Protein AF-A0A3C0R442-F1 (afdb_monomer_lite)

pLDDT: mean 92.46, std 7.65, range [59.69, 98.5]

Sequence (51 aa):
IAKLVREIGGKNLEGPELCSEYSLGYYAFFFEDPDGNKLEICCRENPIVAE

Secondary structure (DSSP, 8-state):
-HHHHHHTT-EEEEEEEE-TTT-TTEEEEEEE-TT--EEEEEEESS-----

Structure (mmCIF, N/CA/C/O backbone):
data_AF-A0A3C0R442-F1
#
_entry.id   AF-A0A3C0R442-F1
#
loop_
_at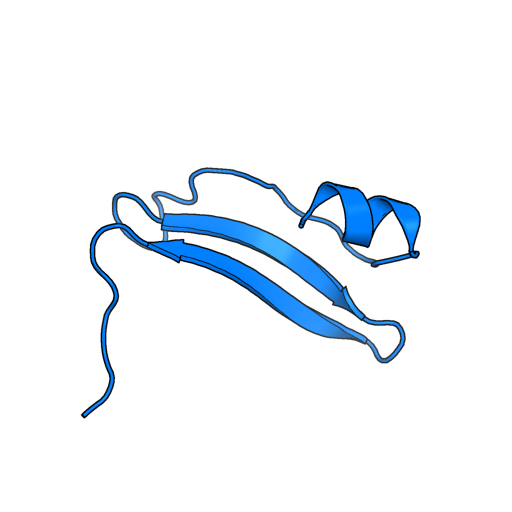om_site.group_PDB
_atom_site.id
_atom_site.type_symbol
_atom_site.label_atom_id
_atom_site.label_alt_id
_atom_site.label_comp_id
_atom_site.label_asym_id
_atom_site.label_entity_id
_atom_site.label_seq_id
_atom_site.pdbx_PDB_ins_code
_atom_site.Cartn_x
_atom_site.Cartn_y
_atom_site.Cartn_z
_atom_site.occupancy
_atom_site.B_iso_or_equiv
_atom_site.auth_seq_id
_atom_site.auth_comp_id
_atom_site.auth_asym_id
_atom_site.auth_atom_id
_atom_site.pdbx_PDB_model_num
ATOM 1 N N . ILE A 1 1 ? -4.546 6.066 -3.647 1.00 92.94 1 ILE A N 1
ATOM 2 C CA . ILE A 1 1 ? -4.942 4.942 -2.762 1.00 92.94 1 ILE A CA 1
ATOM 3 C C . ILE A 1 1 ? -4.279 5.052 -1.386 1.00 92.94 1 ILE A C 1
ATOM 5 O O . ILE A 1 1 ? -5.007 5.075 -0.409 1.00 92.94 1 ILE A O 1
ATOM 9 N N . ALA A 1 2 ? -2.956 5.242 -1.284 1.00 95.88 2 ALA A N 1
ATOM 10 C CA . ALA A 1 2 ? -2.259 5.393 0.008 1.00 95.88 2 ALA A CA 1
ATOM 11 C C . ALA A 1 2 ? -2.890 6.421 0.979 1.00 95.88 2 ALA A C 1
ATOM 13 O O . ALA A 1 2 ? -3.016 6.151 2.169 1.00 95.88 2 ALA A O 1
ATOM 14 N N . LYS A 1 3 ? -3.356 7.577 0.473 1.00 97.25 3 LYS A N 1
ATOM 15 C CA . LYS A 1 3 ? -4.095 8.568 1.282 1.00 97.25 3 LYS A CA 1
ATOM 16 C C . LYS A 1 3 ? -5.340 7.971 1.955 1.00 97.25 3 LYS A C 1
ATOM 18 O O . LYS A 1 3 ? -5.535 8.186 3.141 1.00 97.25 3 LYS A O 1
ATOM 23 N N . LEU A 1 4 ? -6.132 7.190 1.221 1.00 97.81 4 LEU A N 1
ATOM 24 C CA . LEU A 1 4 ? -7.329 6.546 1.762 1.00 97.81 4 LEU A CA 1
ATOM 25 C C . LEU A 1 4 ? -6.959 5.543 2.859 1.00 97.81 4 LEU A C 1
ATOM 27 O O . LEU A 1 4 ? -7.578 5.556 3.911 1.00 97.81 4 LEU A O 1
ATOM 31 N N . VAL A 1 5 ? -5.915 4.731 2.654 1.00 97.31 5 VAL A N 1
ATOM 32 C CA . VAL A 1 5 ? -5.444 3.760 3.663 1.00 97.31 5 VAL A CA 1
ATOM 33 C C . VAL A 1 5 ? -5.063 4.451 4.979 1.00 97.31 5 VAL A C 1
ATOM 35 O O . VAL A 1 5 ? -5.412 3.965 6.053 1.00 97.31 5 VAL A O 1
ATOM 38 N N . ARG A 1 6 ? -4.410 5.619 4.899 1.00 95.69 6 ARG A N 1
ATOM 39 C CA . ARG A 1 6 ? -4.094 6.461 6.068 1.00 95.69 6 ARG A CA 1
ATOM 40 C C . ARG A 1 6 ? -5.351 6.932 6.803 1.00 95.69 6 ARG A C 1
ATOM 42 O O . ARG A 1 6 ? -5.354 6.978 8.026 1.00 95.69 6 ARG A O 1
ATOM 49 N N . GLU A 1 7 ? -6.401 7.279 6.066 1.00 97.94 7 GLU A N 1
ATOM 50 C CA . GLU A 1 7 ? -7.655 7.803 6.620 1.00 97.94 7 GLU A CA 1
ATOM 51 C C . GLU A 1 7 ? -8.544 6.708 7.231 1.00 97.94 7 GLU A C 1
ATOM 53 O O . GLU A 1 7 ? -9.240 6.969 8.209 1.00 97.94 7 GLU A O 1
ATOM 58 N N . ILE A 1 8 ? -8.508 5.482 6.697 1.00 97.00 8 ILE A N 1
ATOM 59 C CA . ILE A 1 8 ? -9.373 4.370 7.139 1.00 97.00 8 ILE A CA 1
ATOM 60 C C . ILE A 1 8 ? -8.735 3.456 8.199 1.00 97.00 8 ILE A C 1
ATOM 62 O O . ILE A 1 8 ? -9.342 2.458 8.580 1.00 97.00 8 ILE A O 1
ATOM 66 N N . GLY A 1 9 ? -7.532 3.785 8.684 1.00 96.50 9 GLY A N 1
ATOM 67 C CA . GLY A 1 9 ? -6.901 3.089 9.812 1.00 96.50 9 GLY A CA 1
ATOM 68 C C . GLY A 1 9 ? -5.952 1.943 9.449 1.00 96.50 9 GLY A C 1
ATOM 69 O O . GLY A 1 9 ? -5.803 1.015 10.243 1.00 96.50 9 GLY A O 1
ATOM 70 N N . GLY A 1 10 ? -5.294 1.995 8.286 1.00 97.25 10 GLY A N 1
ATOM 71 C CA . GLY A 1 10 ? -4.164 1.102 8.010 1.00 97.25 10 GLY A CA 1
ATOM 72 C C . GLY A 1 10 ? -3.051 1.255 9.057 1.00 97.25 10 GLY A C 1
ATOM 73 O O . GLY A 1 10 ? -2.812 2.350 9.574 1.00 97.25 10 GLY A O 1
ATOM 74 N N . LYS A 1 11 ? -2.364 0.157 9.368 1.00 97.88 11 LYS A N 1
ATOM 75 C CA . LYS A 1 11 ? -1.298 0.090 10.381 1.00 97.88 11 LYS A CA 1
ATOM 76 C C . LYS A 1 11 ? 0.073 -0.022 9.713 1.00 97.88 11 LYS A C 1
ATOM 78 O O . LYS A 1 11 ? 0.144 -0.378 8.545 1.00 97.88 11 LYS A O 1
ATOM 83 N N . ASN A 1 12 ? 1.150 0.273 10.447 1.00 97.50 12 ASN A N 1
ATOM 84 C CA . ASN A 1 12 ? 2.540 0.069 9.998 1.00 97.50 12 ASN A CA 1
ATOM 85 C C . ASN A 1 12 ? 2.801 0.593 8.571 1.00 97.50 12 AS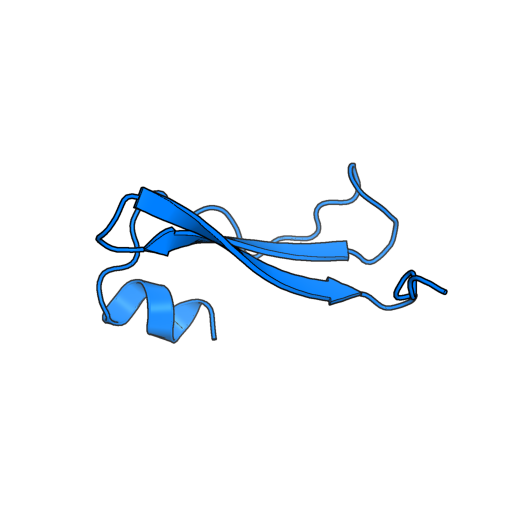N A C 1
ATOM 87 O O . ASN A 1 12 ? 3.169 -0.145 7.667 1.00 97.50 12 ASN A O 1
ATOM 91 N N . LEU A 1 13 ? 2.510 1.883 8.372 1.00 97.44 13 LEU A N 1
ATOM 92 C CA . LEU A 1 13 ? 2.498 2.527 7.059 1.00 97.44 13 LEU A CA 1
ATOM 93 C C . LEU A 1 13 ? 3.911 2.925 6.610 1.00 97.44 13 LEU A C 1
ATOM 95 O O . LEU A 1 13 ? 4.541 3.753 7.270 1.00 97.44 13 LEU A O 1
ATOM 99 N N . GLU A 1 14 ? 4.346 2.448 5.445 1.00 96.69 14 GLU A N 1
ATOM 100 C CA . GLU A 1 14 ? 5.655 2.748 4.843 1.00 96.69 14 GLU A CA 1
ATOM 101 C C . GLU A 1 14 ? 5.485 3.260 3.397 1.00 96.69 14 GLU A C 1
ATOM 103 O O . GLU A 1 14 ? 4.647 2.766 2.637 1.00 96.69 14 GLU A O 1
ATOM 108 N N . GLY A 1 15 ? 6.241 4.295 3.011 1.00 94.19 15 GLY A N 1
ATOM 109 C CA . GLY A 1 15 ? 6.077 4.998 1.730 1.00 94.19 15 GLY A CA 1
ATOM 110 C C . GLY A 1 15 ? 4.874 5.973 1.684 1.00 94.19 15 GLY A C 1
ATOM 111 O O . GLY A 1 15 ? 4.376 6.426 2.724 1.00 94.19 15 GLY A O 1
ATOM 112 N N . PRO A 1 16 ? 4.336 6.327 0.497 1.00 95.06 16 PRO A N 1
ATOM 113 C CA . PRO A 1 16 ? 4.665 5.774 -0.811 1.00 95.06 16 PRO A CA 1
ATOM 114 C C . PRO A 1 16 ? 5.982 6.332 -1.371 1.00 95.06 16 PRO A C 1
ATOM 116 O O . PRO A 1 16 ? 6.193 7.546 -1.355 1.00 95.06 16 PRO A O 1
ATOM 119 N N . GLU A 1 17 ? 6.845 5.467 -1.896 1.00 95.69 17 GLU A N 1
ATOM 120 C CA . GLU A 1 17 ? 8.175 5.848 -2.387 1.00 95.69 17 GLU A CA 1
ATOM 121 C C . GLU A 1 17 ? 8.663 4.975 -3.552 1.00 95.69 17 GLU A C 1
ATOM 123 O O . GLU A 1 17 ? 8.071 3.943 -3.867 1.00 95.69 17 GLU A O 1
ATOM 128 N N . LEU A 1 18 ? 9.729 5.426 -4.224 1.00 93.81 18 LEU A N 1
ATOM 129 C CA . LEU A 1 18 ? 10.446 4.632 -5.223 1.00 93.81 18 LEU A CA 1
ATOM 130 C C . LEU A 1 18 ? 11.402 3.675 -4.504 1.00 93.81 18 LEU A C 1
ATOM 132 O O . LEU A 1 18 ? 12.481 4.090 -4.087 1.00 93.81 18 LEU A O 1
ATOM 136 N N . CYS A 1 19 ? 11.035 2.400 -4.403 1.00 92.44 19 CYS A N 1
ATOM 137 C CA . CYS A 1 19 ? 11.864 1.380 -3.760 1.00 92.44 19 CYS A CA 1
ATOM 138 C C . CYS A 1 19 ? 12.797 0.738 -4.802 1.00 92.44 19 CYS A C 1
ATOM 140 O O . CYS A 1 19 ? 12.614 -0.399 -5.253 1.00 92.44 19 CYS A O 1
ATOM 142 N N . SER A 1 20 ? 13.781 1.529 -5.241 1.00 88.56 20 SER A N 1
ATOM 143 C CA . SER A 1 20 ? 14.769 1.156 -6.266 1.00 88.56 20 SER A CA 1
ATOM 144 C C . SER A 1 20 ? 15.611 -0.081 -5.923 1.00 88.56 20 SER A C 1
ATOM 146 O O . SER A 1 20 ? 16.179 -0.698 -6.822 1.00 88.56 20 SER A O 1
ATOM 148 N N . GLU A 1 21 ? 15.659 -0.472 -4.651 1.00 89.00 21 GLU A N 1
ATOM 149 C CA . GLU A 1 21 ? 16.300 -1.688 -4.160 1.00 89.00 21 GLU A CA 1
ATOM 150 C C . GLU A 1 21 ? 15.575 -2.978 -4.578 1.00 89.00 21 GLU A C 1
ATOM 152 O O . GLU A 1 21 ? 16.205 -4.032 -4.631 1.00 89.00 21 GLU A O 1
ATOM 157 N N . TYR A 1 22 ? 14.280 -2.909 -4.914 1.00 85.81 22 TYR A N 1
ATOM 158 C CA . TYR A 1 22 ? 13.511 -4.066 -5.387 1.00 85.81 22 TYR A CA 1
ATOM 159 C C . TYR A 1 22 ? 13.600 -4.225 -6.904 1.00 85.81 22 TYR A C 1
ATOM 161 O O . TYR A 1 22 ? 13.861 -5.315 -7.408 1.00 85.81 22 TYR A O 1
ATOM 169 N N . SER A 1 23 ? 13.340 -3.146 -7.648 1.00 86.69 23 SER A N 1
ATOM 170 C CA . SER A 1 23 ? 13.529 -3.072 -9.102 1.00 86.69 23 SER A CA 1
ATOM 171 C C . SER A 1 23 ? 13.406 -1.627 -9.596 1.00 86.69 23 SER A C 1
ATOM 173 O O . SER A 1 23 ? 12.835 -0.763 -8.927 1.00 86.69 23 SER A O 1
ATOM 175 N N . LEU A 1 24 ? 13.943 -1.351 -10.787 1.00 89.00 24 LEU A N 1
ATOM 176 C CA . LEU A 1 24 ? 13.864 -0.026 -11.397 1.00 89.00 24 LEU A CA 1
ATOM 177 C C . LEU A 1 24 ? 12.399 0.351 -11.683 1.00 89.00 24 LEU A C 1
ATOM 179 O O . LEU A 1 24 ? 11.657 -0.432 -12.275 1.00 89.00 24 LEU A O 1
ATOM 183 N N . GLY A 1 25 ? 11.993 1.557 -11.278 1.00 89.19 25 GLY A N 1
ATOM 184 C CA . GLY A 1 25 ? 10.629 2.054 -11.497 1.00 89.19 25 GLY A CA 1
ATOM 185 C C . GLY A 1 25 ? 9.568 1.410 -10.596 1.00 89.19 25 GLY A C 1
ATOM 186 O O . GLY A 1 25 ? 8.376 1.551 -10.862 1.00 89.19 25 GLY A O 1
ATOM 187 N N . TYR A 1 26 ? 9.978 0.696 -9.542 1.00 93.06 26 TYR A N 1
ATOM 188 C CA . TYR A 1 26 ? 9.071 0.144 -8.542 1.00 93.06 26 TYR A CA 1
ATOM 189 C C . TYR A 1 26 ? 8.655 1.221 -7.537 1.00 93.06 26 TYR A C 1
ATOM 191 O O . TYR A 1 26 ? 9.451 1.647 -6.702 1.00 93.06 26 TYR A O 1
ATOM 199 N N . TYR A 1 27 ? 7.406 1.676 -7.630 1.00 94.94 27 TYR A N 1
ATOM 200 C CA . TYR A 1 27 ? 6.820 2.635 -6.697 1.00 94.94 27 TYR A CA 1
ATOM 201 C C . TYR A 1 27 ? 5.784 1.933 -5.831 1.00 94.94 27 TYR A C 1
ATOM 203 O O . TYR A 1 27 ? 4.811 1.392 -6.365 1.00 94.94 27 TYR A O 1
ATOM 211 N N . ALA A 1 28 ? 5.966 1.937 -4.515 1.00 96.62 28 ALA A N 1
ATOM 212 C CA . ALA A 1 28 ? 5.125 1.153 -3.623 1.00 96.62 28 ALA A CA 1
ATOM 213 C C . ALA A 1 28 ? 4.776 1.872 -2.323 1.00 96.62 28 ALA A C 1
ATOM 215 O O . ALA A 1 28 ? 5.434 2.816 -1.891 1.00 96.62 28 ALA A O 1
ATOM 216 N N . PHE A 1 29 ? 3.690 1.401 -1.723 1.00 97.88 29 PHE A N 1
ATOM 217 C CA . PHE A 1 29 ? 3.213 1.752 -0.397 1.00 97.88 29 PHE A CA 1
ATOM 218 C C . PHE A 1 29 ? 2.861 0.470 0.342 1.00 97.88 29 PHE A C 1
ATOM 220 O O . PHE A 1 29 ? 2.054 -0.312 -0.167 1.00 97.88 29 PHE A O 1
ATOM 227 N N . PHE A 1 30 ? 3.417 0.293 1.533 1.00 97.69 30 PHE A N 1
ATOM 228 C CA . PHE A 1 30 ? 3.198 -0.887 2.358 1.00 97.69 30 PHE A CA 1
ATOM 229 C C . PHE A 1 30 ? 2.394 -0.516 3.596 1.00 97.69 30 PHE A C 1
ATOM 231 O O . PH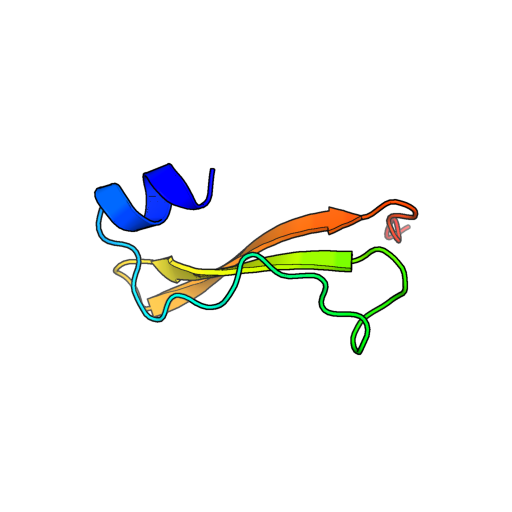E A 1 30 ? 2.522 0.584 4.141 1.00 97.69 30 PHE A O 1
ATOM 238 N N . PHE A 1 31 ? 1.528 -1.427 4.015 1.00 98.25 31 PHE A N 1
ATOM 239 C CA . PHE A 1 31 ? 0.719 -1.273 5.212 1.00 98.25 31 PHE A CA 1
ATOM 240 C C . PHE A 1 31 ? 0.265 -2.634 5.730 1.00 98.25 31 PHE A C 1
ATOM 242 O O . PHE A 1 31 ? 0.312 -3.642 5.026 1.00 98.25 31 PHE A O 1
ATOM 249 N N . GLU A 1 32 ? -0.227 -2.641 6.959 1.00 98.50 32 GLU A N 1
ATOM 250 C CA . GLU A 1 32 ? -0.928 -3.766 7.554 1.00 98.50 32 GLU A CA 1
ATOM 251 C C . GLU A 1 32 ? -2.423 -3.477 7.670 1.00 98.50 32 GLU A C 1
ATOM 253 O O . GLU A 1 32 ? -2.847 -2.362 8.010 1.00 98.50 32 GLU A O 1
ATOM 258 N N . ASP A 1 33 ? -3.228 -4.498 7.393 1.00 97.00 33 ASP A N 1
ATOM 259 C CA . ASP A 1 33 ? -4.660 -4.477 7.669 1.00 97.00 33 ASP A CA 1
ATOM 260 C C . ASP A 1 33 ? -4.949 -4.712 9.176 1.00 97.00 33 ASP A C 1
ATOM 262 O O . ASP A 1 33 ? -4.030 -4.923 9.979 1.00 97.00 33 ASP A O 1
ATOM 266 N N . PRO A 1 34 ? -6.217 -4.637 9.623 1.00 96.25 34 PRO A N 1
ATOM 267 C CA . PRO A 1 34 ? -6.557 -4.857 11.026 1.00 96.25 34 PRO A CA 1
ATOM 268 C C . PRO A 1 34 ? -6.147 -6.225 11.584 1.00 96.25 34 PRO A C 1
ATOM 270 O O . PRO A 1 34 ? -5.839 -6.280 12.780 1.00 96.25 34 PRO A O 1
ATOM 273 N N . ASP A 1 35 ? -6.095 -7.253 10.735 1.00 97.19 35 ASP A N 1
ATOM 274 C CA . ASP A 1 35 ? -5.747 -8.637 11.072 1.00 97.19 35 ASP A CA 1
ATOM 275 C C . ASP A 1 35 ? -4.224 -8.878 11.081 1.00 97.19 35 ASP A C 1
ATOM 277 O O . ASP A 1 35 ? -3.761 -9.941 11.493 1.00 97.19 35 ASP A O 1
ATOM 281 N N . GLY A 1 36 ? -3.433 -7.874 10.686 1.00 96.56 36 GLY A N 1
ATOM 282 C CA . GLY A 1 36 ? -1.972 -7.935 10.642 1.00 96.56 36 GLY A CA 1
ATOM 283 C C . GLY A 1 36 ? -1.420 -8.495 9.330 1.00 96.56 36 GLY A C 1
ATOM 284 O O . GLY A 1 36 ? -0.231 -8.812 9.254 1.00 96.56 36 GLY A O 1
ATOM 285 N N . ASN A 1 37 ? -2.245 -8.617 8.286 1.00 97.81 37 ASN A N 1
ATOM 286 C CA . ASN A 1 37 ? -1.764 -8.997 6.964 1.00 97.81 37 ASN A CA 1
ATOM 287 C C . ASN A 1 37 ? -0.986 -7.837 6.350 1.00 97.81 37 ASN A C 1
ATOM 289 O O . ASN A 1 37 ? -1.491 -6.717 6.263 1.00 97.81 37 ASN A O 1
ATOM 293 N N . LYS A 1 38 ? 0.225 -8.123 5.869 1.00 97.50 38 LYS A N 1
ATOM 294 C CA . LYS A 1 38 ? 1.038 -7.156 5.128 1.00 97.50 38 LYS A CA 1
ATOM 295 C C . LYS A 1 38 ? 0.567 -7.079 3.686 1.00 97.50 38 LYS A C 1
ATOM 297 O O . LYS A 1 38 ? 0.564 -8.084 2.977 1.00 97.50 38 LYS A O 1
ATOM 302 N N . LEU A 1 39 ? 0.191 -5.881 3.263 1.00 97.50 39 LEU A N 1
ATOM 303 C CA . LEU A 1 39 ? -0.317 -5.586 1.933 1.00 97.50 39 LEU A CA 1
ATOM 304 C C . LEU A 1 39 ? 0.515 -4.478 1.289 1.00 97.50 39 LEU A C 1
ATOM 306 O O . LEU A 1 39 ? 1.030 -3.584 1.965 1.00 97.50 39 LEU A O 1
ATOM 310 N N . GLU A 1 40 ? 0.603 -4.519 -0.038 1.00 96.50 40 GLU A N 1
ATOM 311 C CA . GLU A 1 40 ? 1.231 -3.468 -0.833 1.00 96.50 40 GLU A CA 1
ATOM 312 C C . GLU A 1 40 ? 0.266 -2.904 -1.876 1.00 96.50 40 GLU A C 1
ATOM 314 O O . GLU A 1 40 ? -0.566 -3.609 -2.450 1.00 96.50 40 GLU A O 1
ATOM 319 N N . ILE A 1 41 ? 0.403 -1.608 -2.143 1.00 95.75 41 ILE A N 1
ATOM 320 C CA . ILE A 1 41 ? -0.113 -0.970 -3.352 1.00 95.75 41 ILE A CA 1
ATOM 321 C C . ILE A 1 41 ? 1.107 -0.559 -4.161 1.00 95.75 41 ILE A C 1
ATOM 323 O O . ILE A 1 41 ? 1.833 0.345 -3.745 1.00 95.75 41 ILE A O 1
ATOM 327 N N . CYS A 1 42 ? 1.325 -1.201 -5.307 1.00 94.44 42 CYS A N 1
ATOM 328 C CA . CYS A 1 42 ? 2.484 -0.938 -6.150 1.00 94.44 42 CYS A CA 1
ATOM 329 C C . CYS A 1 42 ? 2.102 -0.520 -7.576 1.00 94.44 42 CYS A C 1
ATOM 331 O O . CYS A 1 42 ? 1.050 -0.880 -8.107 1.00 94.44 42 CYS A O 1
ATOM 333 N N . CYS A 1 43 ? 2.980 0.268 -8.191 1.00 92.69 43 CYS A N 1
ATOM 334 C CA . CYS A 1 43 ? 3.001 0.570 -9.614 1.00 92.69 43 CYS A CA 1
ATOM 335 C C . CYS A 1 43 ? 4.377 0.171 -10.151 1.00 92.69 43 CYS A C 1
ATOM 337 O O . CYS A 1 43 ? 5.399 0.516 -9.553 1.00 92.69 43 CYS A O 1
ATOM 339 N N . ARG A 1 44 ? 4.398 -0.576 -11.257 1.00 90.19 44 ARG A N 1
ATOM 340 C CA . ARG A 1 44 ? 5.627 -1.038 -11.908 1.00 90.19 44 ARG A CA 1
ATOM 341 C C . ARG A 1 44 ? 5.584 -0.629 -13.368 1.00 90.19 44 ARG A C 1
ATOM 343 O O . ARG A 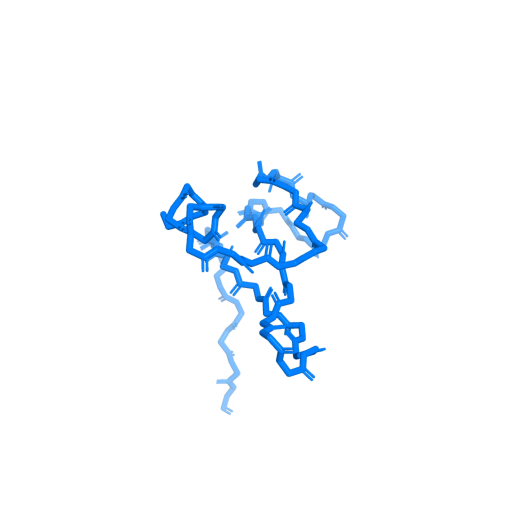1 44 ? 4.623 -0.959 -14.056 1.00 90.1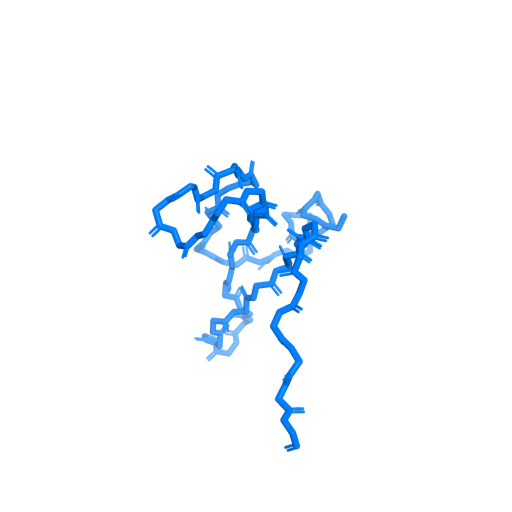9 44 ARG A O 1
ATOM 350 N N . GLU A 1 45 ? 6.632 0.034 -13.842 1.00 85.38 45 GLU A N 1
ATOM 351 C CA . GLU A 1 45 ? 6.762 0.350 -15.271 1.00 85.38 45 GLU A CA 1
ATOM 352 C C . GLU A 1 45 ? 6.961 -0.918 -16.116 1.00 85.38 45 GLU A C 1
ATOM 354 O O . GLU A 1 45 ? 6.437 -1.010 -17.222 1.00 85.38 45 GLU A O 1
ATOM 359 N N . ASN A 1 46 ? 7.659 -1.921 -15.570 1.00 81.50 46 ASN A N 1
ATOM 360 C CA . ASN A 1 46 ? 7.899 -3.216 -16.210 1.00 81.50 46 ASN A CA 1
ATOM 361 C C . ASN A 1 46 ? 7.430 -4.350 -15.280 1.00 81.50 46 ASN A C 1
ATOM 363 O O . ASN A 1 46 ? 8.227 -4.873 -14.496 1.00 81.50 46 ASN A O 1
ATOM 367 N N . PRO A 1 47 ? 6.132 -4.701 -15.283 1.00 77.19 47 PRO A N 1
ATOM 368 C CA . PRO A 1 47 ? 5.616 -5.751 -14.415 1.00 77.19 47 PRO A CA 1
ATOM 369 C C . PRO A 1 47 ? 6.176 -7.121 -14.821 1.00 77.19 47 PRO A C 1
ATOM 371 O O . PRO A 1 47 ? 6.144 -7.500 -15.989 1.00 77.19 47 PRO A O 1
ATOM 374 N N . ILE A 1 48 ? 6.661 -7.882 -13.836 1.00 75.19 48 ILE A N 1
ATOM 375 C CA . ILE A 1 48 ? 6.988 -9.300 -14.014 1.00 75.19 48 ILE A CA 1
ATOM 376 C C . ILE A 1 48 ? 5.665 -10.062 -13.952 1.00 75.19 48 ILE A C 1
ATOM 378 O O . ILE A 1 48 ? 5.001 -10.061 -12.916 1.00 75.19 48 ILE A O 1
ATOM 382 N N . VAL A 1 49 ? 5.270 -10.675 -15.063 1.00 78.75 49 VAL A N 1
ATOM 383 C CA . VAL A 1 49 ? 4.064 -11.504 -15.149 1.00 78.75 49 VAL A CA 1
ATOM 384 C C . VAL A 1 49 ? 4.488 -12.951 -14.921 1.00 78.75 49 VAL A C 1
ATOM 386 O O . VAL A 1 49 ? 5.393 -13.432 -15.599 1.00 78.75 49 VAL A O 1
ATOM 389 N N . ALA A 1 50 ? 3.888 -13.616 -13.933 1.00 76.75 50 ALA A N 1
ATOM 390 C CA . ALA A 1 50 ? 4.076 -15.052 -13.748 1.00 76.75 50 ALA A CA 1
ATOM 391 C C . ALA A 1 50 ? 3.419 -15.809 -14.916 1.00 76.75 50 ALA A C 1
ATOM 393 O O . ALA A 1 50 ? 2.337 -15.411 -15.353 1.00 76.75 50 ALA A O 1
ATOM 394 N N . GLU A 1 51 ? 4.085 -16.853 -15.415 1.00 59.69 51 GLU A N 1
ATOM 395 C CA . GLU A 1 51 ? 3.540 -17.765 -16.437 1.00 59.69 51 GLU A CA 1
ATOM 396 C C . GLU A 1 51 ? 2.371 -18.609 -15.912 1.00 59.69 5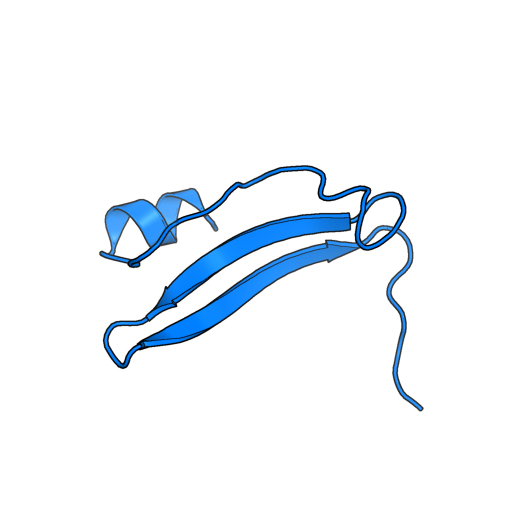1 GLU A C 1
ATOM 398 O O . GLU A 1 51 ? 2.399 -19.004 -14.721 1.00 59.69 51 GLU A O 1
#

Foldseek 3Di:
DLVVCVVVDWAPWDDQDDPPVVHPQWGKIWTADPVRDIDMDIDHPDDDDDD

Radius of gyration: 12.0 Å; chains: 1; bounding box: 26×26×28 Å